Protein AF-A0A8B8FR92-F1 (afdb_monomer)

Mean predicted aligned error: 8.71 Å

Secondary structure (DSSP, 8-state):
---TTT-HHHHHHHHHHTSHHHHHHHHHHHHHHHHHHHHHHHHTSTT--HHHHHHHHHHHHHHHHH--SHHHHHHHHHHHHHHHH-HHHHHHHHHHHHHTTS----TTS-TT--HHHHGGGGG---STHHHHHHHHHTHHHHSSS-----HHHHHHHHHHHHHHTT--

InterPro domains:
  IPR012337 Ribonuclease H-like superfamily [SSF53098] (124-163)

Sequence (168 aa):
MLDSNDALSIKVTKKNLVKEHVQNNLVYITSNFKVLSESILKLQTKNMPLAESLSIVDNVQTQLKSVQGEPGKKVYEKMENVLSKNIGLKILKQISSILSRSISTMDGLPEDLSTNELIFYKYAPITSVDVERSFSVYKNLLSHNRRSFKLENIKMHLIIQCNSGLWE

Solvent-accessible surface area (backbone atoms only — not comparable to full-atom values): 10033 Å² total; per-residue (Å²): 131,88,57,54,85,80,34,72,69,48,39,53,48,57,64,49,59,71,36,65,72,51,43,54,49,50,50,53,47,54,75,68,48,46,64,55,60,56,46,52,58,57,64,62,52,79,92,51,39,29,58,59,54,50,50,52,53,53,49,50,55,55,53,36,68,67,40,75,59,71,70,31,46,55,53,34,55,51,50,52,56,53,56,74,68,36,60,68,60,53,44,51,53,50,51,42,29,43,78,69,67,76,43,92,73,69,80,87,54,66,91,85,65,51,79,79,56,56,65,68,44,51,56,43,77,9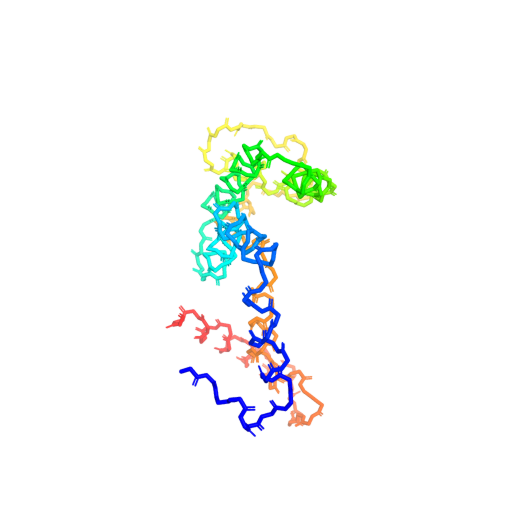2,54,67,57,65,55,54,52,49,52,59,72,43,37,77,79,68,46,91,87,53,78,92,67,56,72,69,55,49,54,53,51,49,53,52,53,60,59,57,66,73,81,115

Radius of gyration: 22.55 Å; Cα contacts (8 Å, |Δi|>4): 91; chains: 1; bounding box: 44×50×49 Å

pLDDT: mean 87.04, std 10.61, range [40.78, 97.81]

Foldseek 3Di:
DDDCVVDVVSVVVVVVCPDPVNVVVVVLCCVQPVLVVVLVVVLLDAQDFLLRNVVSLVVNLVSLVPRDDDVSVVVNVVSCVVCVPPLVVVLSVVLVCVVVVVDVDPPSHDPPDDPVNSVVNRRPRPDCSVVVVLCVLCVQVPPPPHDDDDPVRSVVSSVVSVVVVVVD

Nearest PDB structures (foldseek):
  7tbj-assembly1_S1  TM=3.147E-01  e=4.720E+00  Homo sapiens
  5a9q-assembly1_3  TM=3.066E-01  e=9.859E+00  Homo sapiens

Organism: NCBI:txid143950

Structure (mmCIF, N/CA/C/O backbone):
data_AF-A0A8B8FR92-F1
#
_entry.id   AF-A0A8B8FR92-F1
#
loop_
_atom_site.group_PDB
_atom_site.id
_atom_site.type_symbol
_atom_site.label_atom_id
_atom_site.label_alt_id
_atom_site.label_comp_id
_atom_site.label_asym_id
_atom_site.label_entity_id
_atom_site.label_seq_id
_atom_site.pdbx_PDB_ins_code
_atom_site.Cartn_x
_atom_site.Cartn_y
_atom_site.Cartn_z
_atom_site.occupancy
_atom_site.B_iso_or_equiv
_atom_site.auth_seq_id
_atom_site.auth_comp_id
_atom_site.auth_asym_id
_atom_site.auth_atom_id
_atom_site.pdbx_PDB_model_num
ATOM 1 N N . MET A 1 1 ? -22.550 -18.303 12.347 1.00 68.38 1 MET A N 1
ATOM 2 C CA . MET A 1 1 ? -21.921 -17.697 13.547 1.00 68.38 1 MET A CA 1
ATOM 3 C C . MET A 1 1 ? -21.047 -18.752 14.201 1.00 68.38 1 MET A C 1
ATOM 5 O O . MET A 1 1 ? -21.506 -19.879 14.283 1.00 68.38 1 MET A O 1
ATOM 9 N N . LEU A 1 2 ? -19.832 -18.408 14.639 1.00 84.00 2 LEU A N 1
ATOM 10 C CA . LEU A 1 2 ? -18.933 -19.337 15.352 1.00 84.00 2 LEU A CA 1
ATOM 11 C C . LEU A 1 2 ? -19.584 -19.818 16.662 1.00 84.00 2 LEU A C 1
ATOM 13 O O . LEU A 1 2 ? -20.194 -18.985 17.339 1.00 84.00 2 LEU A O 1
ATOM 17 N N . ASP A 1 3 ? -19.478 -21.095 17.042 1.00 88.44 3 ASP A N 1
ATOM 18 C CA . ASP A 1 3 ? -20.054 -21.612 18.295 1.00 88.44 3 ASP A CA 1
ATOM 19 C C . ASP A 1 3 ? -19.184 -21.199 19.500 1.00 88.44 3 ASP A C 1
ATOM 21 O O . ASP A 1 3 ? -17.958 -21.201 19.462 1.00 88.44 3 ASP A O 1
ATOM 25 N N . SER A 1 4 ? -19.828 -20.786 20.591 1.00 86.31 4 SER A N 1
ATOM 26 C CA . SER A 1 4 ? -19.145 -20.436 21.841 1.00 86.31 4 SER A CA 1
ATOM 27 C C . SER A 1 4 ? -18.558 -21.637 22.577 1.00 86.31 4 SER A C 1
ATOM 29 O O . SER A 1 4 ? -17.720 -21.437 23.457 1.00 86.31 4 SER A O 1
ATOM 31 N N . ASN A 1 5 ? -19.015 -22.844 22.257 1.00 90.44 5 ASN A N 1
ATOM 32 C CA . ASN A 1 5 ? -18.536 -24.081 22.856 1.00 90.44 5 ASN A CA 1
ATOM 33 C C . ASN A 1 5 ? -17.294 -24.634 22.138 1.00 90.44 5 ASN A C 1
ATOM 35 O O . ASN A 1 5 ? -16.543 -25.380 22.758 1.00 90.44 5 ASN A O 1
ATOM 39 N N . ASP A 1 6 ? -17.029 -24.207 20.896 1.00 92.31 6 ASP A N 1
ATOM 40 C CA . ASP A 1 6 ? -15.887 -24.677 20.095 1.00 92.31 6 ASP A CA 1
ATOM 41 C C . ASP A 1 6 ? -14.535 -24.247 20.682 1.00 92.31 6 ASP A C 1
ATOM 43 O O . ASP A 1 6 ? -13.548 -24.975 20.595 1.00 92.31 6 ASP A O 1
ATOM 47 N N . ALA A 1 7 ? -14.463 -23.051 21.280 1.00 93.31 7 ALA A N 1
ATOM 48 C CA . ALA A 1 7 ? -13.243 -22.555 21.909 1.00 93.31 7 ALA A CA 1
ATOM 49 C C . ALA A 1 7 ? -13.507 -21.465 22.956 1.00 93.31 7 ALA A C 1
ATOM 51 O O . ALA A 1 7 ? -14.340 -20.569 22.779 1.00 93.31 7 ALA A O 1
ATOM 52 N N . LEU A 1 8 ? -12.682 -21.455 24.011 1.00 92.00 8 LEU A N 1
ATOM 53 C CA . LEU A 1 8 ? -12.673 -20.393 25.026 1.00 92.00 8 LEU A CA 1
ATOM 54 C C . LEU A 1 8 ? -12.459 -19.001 24.407 1.00 92.00 8 LEU A C 1
ATOM 56 O O . LEU A 1 8 ? -13.091 -18.033 24.832 1.00 92.00 8 LEU A O 1
ATOM 60 N N . SER A 1 9 ? -11.624 -18.898 23.371 1.00 92.19 9 SER A N 1
ATOM 61 C CA . SER A 1 9 ? -11.368 -17.648 22.644 1.00 92.19 9 SER A CA 1
ATOM 62 C C . SER A 1 9 ? -12.623 -17.094 21.961 1.00 92.19 9 SER A C 1
ATOM 64 O O . SER A 1 9 ? -12.856 -15.883 22.010 1.00 92.19 9 SER A O 1
ATOM 66 N N . ILE A 1 10 ? -13.481 -17.955 21.398 1.00 91.69 10 ILE A N 1
ATOM 67 C CA . ILE A 1 10 ? -14.748 -17.549 20.772 1.00 91.69 10 ILE A CA 1
ATOM 68 C C . ILE A 1 10 ? -15.710 -17.035 21.845 1.00 91.69 10 ILE A C 1
ATOM 70 O O . ILE A 1 10 ? -16.296 -15.959 21.691 1.00 91.69 10 ILE A O 1
ATOM 74 N N . LYS A 1 11 ? -15.825 -17.748 22.974 1.00 92.56 11 LYS A N 1
ATOM 75 C CA . LYS A 1 11 ? -16.659 -17.331 24.113 1.00 92.56 11 LYS A CA 1
ATOM 76 C C . LYS A 1 11 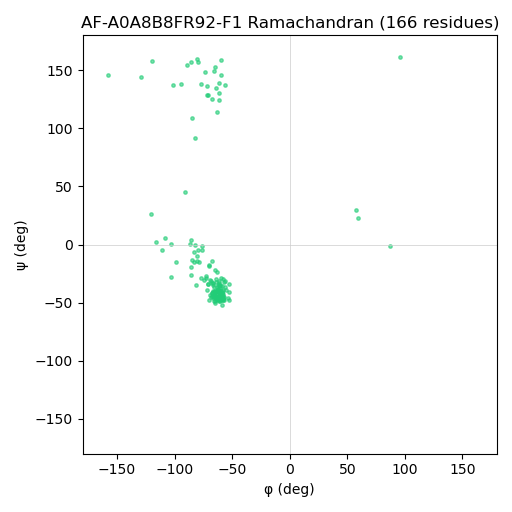? -16.245 -15.961 24.660 1.00 92.56 11 LYS A C 1
ATOM 78 O O . LYS A 1 11 ? -17.096 -15.091 24.851 1.00 92.56 11 LYS A O 1
ATOM 83 N N . VAL A 1 12 ? -14.945 -15.748 24.870 1.00 91.62 12 VAL A N 1
ATOM 84 C CA . VAL A 1 12 ? -14.393 -14.474 25.361 1.00 91.62 12 VAL A CA 1
ATOM 85 C C . VAL A 1 12 ? -14.597 -13.350 24.344 1.00 91.62 12 VAL A C 1
ATOM 87 O O . VAL A 1 12 ? -15.013 -12.253 24.719 1.00 91.62 12 VAL A O 1
ATOM 90 N N . THR A 1 13 ? -14.364 -13.612 23.057 1.00 90.31 13 THR A N 1
ATOM 91 C CA . THR A 1 13 ? -14.555 -12.622 21.987 1.00 90.31 13 THR A CA 1
ATOM 92 C C . THR A 1 13 ? -16.005 -12.154 21.916 1.00 90.31 13 THR A C 1
ATOM 94 O O . THR A 1 13 ? -16.255 -10.951 21.968 1.00 90.31 13 THR A O 1
ATOM 97 N N . LYS A 1 14 ? -16.979 -13.076 21.910 1.00 90.00 14 LYS A N 1
ATOM 98 C CA . LYS A 1 14 ? -18.405 -12.709 21.901 1.00 90.00 14 LYS A CA 1
ATOM 99 C C . LYS A 1 14 ? -18.800 -11.852 23.106 1.00 90.00 14 LYS A C 1
ATOM 101 O O . LYS A 1 14 ? -19.530 -10.881 22.940 1.00 90.00 14 LYS A O 1
ATOM 106 N N . LYS A 1 15 ? -18.278 -12.158 24.302 1.00 91.50 15 LYS A N 1
ATOM 107 C CA . LYS A 1 15 ? -18.524 -11.354 25.513 1.00 91.50 15 LYS A CA 1
ATOM 108 C C . LYS A 1 15 ? -17.948 -9.935 25.410 1.00 91.50 15 LYS A C 1
ATOM 110 O O . LYS A 1 15 ? -18.503 -9.010 25.992 1.00 91.50 15 LYS A O 1
ATOM 115 N N . ASN A 1 16 ? -16.832 -9.748 24.709 1.00 90.69 16 ASN A N 1
ATOM 116 C CA . ASN A 1 16 ? -16.237 -8.423 24.525 1.00 90.69 16 ASN A CA 1
ATOM 117 C C . ASN A 1 16 ? -16.912 -7.618 23.405 1.00 90.69 16 ASN A C 1
ATOM 119 O O . ASN A 1 16 ? -17.056 -6.410 23.555 1.00 90.69 16 ASN A O 1
ATOM 123 N N . LEU A 1 17 ? -17.367 -8.267 22.329 1.00 89.44 17 LEU A N 1
ATOM 124 C CA . LEU A 1 17 ? -18.021 -7.608 21.189 1.00 89.44 17 LEU A CA 1
ATOM 125 C C . LEU A 1 17 ? -19.365 -6.950 21.532 1.00 89.44 17 LEU A C 1
ATOM 127 O O . LEU A 1 17 ? -19.801 -6.054 20.817 1.00 89.44 17 LEU A O 1
ATOM 131 N N . VAL A 1 18 ? -20.020 -7.378 22.614 1.00 91.56 18 VAL A N 1
ATOM 132 C CA . VAL A 1 18 ? -21.266 -6.759 23.101 1.00 91.56 18 VAL A CA 1
ATOM 133 C C . VAL A 1 18 ? -21.032 -5.523 23.976 1.00 91.56 18 VAL A C 1
ATOM 135 O O . VAL A 1 18 ? -21.991 -4.866 24.363 1.00 91.56 18 VAL A O 1
ATOM 138 N N . LYS A 1 19 ? -19.779 -5.196 24.322 1.00 95.19 19 LYS A N 1
ATOM 139 C CA . LYS A 1 19 ? -19.472 -3.995 25.109 1.00 95.19 19 LYS A CA 1
ATOM 140 C C . LYS A 1 19 ? -19.660 -2.751 24.241 1.00 95.19 19 LYS A C 1
ATOM 142 O O . LYS A 1 19 ? -19.046 -2.646 23.184 1.00 95.19 19 LYS A O 1
ATOM 147 N N . GLU A 1 20 ? -20.424 -1.783 24.736 1.00 94.62 20 GLU A N 1
ATOM 148 C CA . GLU A 1 20 ? -20.797 -0.566 24.000 1.00 94.62 20 GLU A CA 1
ATOM 149 C C . GLU A 1 20 ? -19.589 0.187 23.417 1.00 94.62 20 GLU A C 1
ATOM 151 O O . GLU A 1 20 ? -19.550 0.483 22.227 1.00 94.62 20 GLU A O 1
ATOM 156 N N . HIS A 1 21 ? -18.537 0.416 24.211 1.00 93.88 21 HIS A N 1
ATOM 157 C CA . HIS A 1 21 ? -17.336 1.099 23.715 1.00 93.88 21 HIS A CA 1
ATOM 158 C C . HIS A 1 21 ? -16.636 0.337 22.574 1.00 93.88 21 HIS A C 1
ATOM 160 O O . HIS A 1 21 ? -16.070 0.959 21.679 1.00 93.88 21 HIS A O 1
ATOM 166 N N . VAL A 1 22 ? -16.671 -1.004 22.582 1.00 94.50 22 VAL A N 1
ATOM 167 C CA . VAL A 1 22 ? -16.101 -1.826 21.502 1.00 94.50 22 VAL A CA 1
ATOM 168 C C . VAL A 1 22 ? -16.943 -1.663 20.245 1.00 94.50 22 VAL A C 1
ATOM 170 O O . VAL A 1 22 ? -16.386 -1.471 19.168 1.00 94.50 22 VAL A O 1
ATOM 173 N N . GLN A 1 23 ? -18.269 -1.683 20.376 1.00 94.25 23 GLN A N 1
ATOM 174 C CA . GLN A 1 23 ? -19.183 -1.470 19.255 1.00 94.25 23 GLN A CA 1
ATOM 175 C C . GLN A 1 23 ? -18.992 -0.083 18.636 1.00 94.25 23 GLN A C 1
ATOM 177 O O . GLN A 1 23 ? -18.805 0.017 17.425 1.00 94.25 23 GLN A O 1
ATOM 182 N N . ASN A 1 24 ? -18.921 0.966 19.457 1.00 94.38 24 ASN A N 1
ATOM 183 C CA . ASN A 1 24 ? -18.685 2.335 18.996 1.00 94.38 24 ASN A CA 1
ATOM 184 C C . ASN A 1 24 ? -17.338 2.463 18.264 1.00 94.38 24 ASN A C 1
ATOM 186 O O . ASN A 1 24 ? -17.269 3.059 17.188 1.00 94.38 24 ASN A O 1
ATOM 190 N N . ASN A 1 25 ? -16.280 1.834 18.786 1.00 94.81 25 ASN A N 1
ATOM 191 C CA . ASN A 1 25 ? -14.975 1.804 18.125 1.00 94.81 25 ASN A CA 1
ATOM 192 C C . ASN A 1 25 ? -15.015 1.050 16.787 1.00 94.81 25 ASN A C 1
ATOM 194 O O . ASN A 1 25 ? -14.421 1.506 15.814 1.00 94.81 25 ASN A O 1
ATOM 198 N N . LEU A 1 26 ? -15.720 -0.083 16.707 1.00 93.75 26 LEU A N 1
ATOM 199 C CA . LEU A 1 26 ? -15.868 -0.844 15.462 1.00 93.75 26 LEU A CA 1
ATOM 200 C C . LEU A 1 26 ? -16.645 -0.062 14.403 1.00 93.75 26 LEU A C 1
ATOM 202 O O . LEU A 1 26 ? -16.256 -0.082 13.234 1.00 93.75 26 LEU A O 1
ATOM 206 N N . VAL A 1 27 ? -17.700 0.653 14.803 1.00 94.88 27 VAL A N 1
ATOM 207 C CA . VAL A 1 27 ? -18.442 1.556 13.913 1.00 94.88 27 VAL A CA 1
ATOM 208 C C . VAL A 1 27 ? -17.513 2.653 13.402 1.00 94.88 27 VAL A C 1
ATOM 210 O O . VAL A 1 27 ? -17.427 2.855 12.194 1.00 94.88 27 VAL A O 1
ATOM 213 N N . TYR A 1 28 ? -16.748 3.302 14.284 1.00 95.94 28 TYR A N 1
ATOM 214 C CA . TYR A 1 28 ? -15.784 4.324 13.874 1.00 95.94 28 T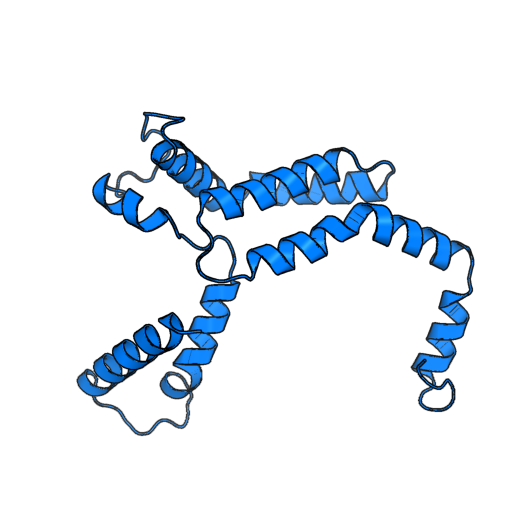YR A CA 1
ATOM 215 C C . TYR A 1 28 ? -14.738 3.771 12.894 1.00 95.94 28 TYR A C 1
ATOM 217 O O . TYR A 1 28 ? -14.486 4.386 11.858 1.00 95.94 28 TYR A O 1
ATOM 225 N N . ILE A 1 29 ? -14.158 2.600 13.179 1.00 95.06 29 ILE A N 1
ATOM 226 C CA . ILE A 1 29 ? -13.150 1.978 12.311 1.00 95.06 29 ILE A CA 1
ATOM 227 C C . ILE A 1 29 ? -13.742 1.646 10.941 1.00 95.06 29 ILE A C 1
ATOM 229 O O . ILE A 1 29 ? -13.151 1.972 9.913 1.00 95.06 29 ILE A O 1
ATOM 233 N N . THR A 1 30 ? -14.916 1.019 10.922 1.00 94.25 30 THR A N 1
ATOM 234 C CA . THR A 1 30 ? -15.557 0.569 9.682 1.00 94.25 30 THR A CA 1
ATOM 235 C C . THR A 1 30 ? -15.983 1.751 8.818 1.00 94.25 30 THR A C 1
ATOM 237 O O . THR A 1 30 ? -15.776 1.726 7.610 1.00 94.25 30 THR A O 1
ATOM 240 N N . SER A 1 31 ? -16.520 2.813 9.417 1.00 95.12 31 SER A N 1
ATOM 241 C CA . SER A 1 31 ? -16.972 3.990 8.672 1.00 95.12 31 SER A CA 1
ATOM 242 C C . SER A 1 31 ? -15.821 4.822 8.106 1.00 95.12 31 SER A C 1
ATOM 244 O O . SER A 1 31 ? -15.964 5.382 7.025 1.00 95.12 31 SER A O 1
ATOM 246 N N . ASN A 1 32 ? -14.681 4.902 8.805 1.00 96.06 32 ASN A N 1
ATOM 247 C CA . ASN A 1 32 ? -13.595 5.818 8.433 1.00 96.06 32 ASN A CA 1
ATOM 248 C C . ASN A 1 32 ? -12.404 5.144 7.735 1.00 96.06 32 ASN A C 1
ATOM 250 O O . ASN A 1 32 ? -11.710 5.792 6.957 1.00 96.06 32 ASN A O 1
ATOM 254 N N . PHE A 1 33 ? -12.140 3.859 7.995 1.00 96.44 33 PHE A N 1
ATOM 255 C CA . PHE A 1 33 ? -10.922 3.185 7.520 1.00 96.44 33 PHE A CA 1
ATOM 256 C C . PHE A 1 33 ? -11.177 2.040 6.535 1.00 96.44 33 PHE A C 1
ATOM 258 O O . PHE A 1 33 ? -10.221 1.436 6.052 1.00 96.44 33 PHE A O 1
ATOM 265 N N . LYS A 1 34 ? -12.435 1.767 6.160 1.00 95.88 34 LYS A N 1
ATOM 266 C CA . LYS A 1 34 ? -12.774 0.775 5.119 1.00 95.88 34 LYS A CA 1
ATOM 267 C C . LYS A 1 34 ? -12.120 1.074 3.767 1.00 95.88 34 LYS A C 1
ATOM 269 O O . LYS A 1 34 ? -11.764 0.148 3.047 1.00 95.88 34 LYS A O 1
ATOM 274 N N . VAL A 1 35 ? -11.867 2.348 3.460 1.00 95.25 35 VAL A N 1
ATOM 275 C CA . VAL A 1 35 ? -11.131 2.744 2.249 1.00 95.25 35 VAL A CA 1
ATOM 276 C C . VAL A 1 35 ? -9.743 2.101 2.170 1.00 95.25 35 VAL A C 1
ATOM 278 O O . VAL A 1 35 ? -9.286 1.784 1.074 1.00 95.25 35 VAL A O 1
ATOM 281 N N . LEU A 1 36 ? -9.075 1.862 3.307 1.00 95.69 36 LEU A N 1
ATOM 282 C CA . LEU A 1 36 ? -7.745 1.254 3.327 1.00 95.69 36 LEU A CA 1
ATOM 283 C C . LEU A 1 36 ? -7.788 -0.178 2.803 1.00 95.69 36 LEU A C 1
ATOM 285 O O . LEU A 1 36 ? -7.016 -0.521 1.912 1.00 95.69 36 LEU A O 1
ATOM 289 N N . SER A 1 37 ? -8.702 -1.002 3.321 1.00 95.00 37 SER A N 1
ATOM 290 C CA . SER A 1 37 ? -8.814 -2.396 2.890 1.00 95.00 37 SER A CA 1
ATOM 291 C C . SER A 1 37 ? -9.252 -2.494 1.430 1.00 95.00 37 SER A C 1
ATOM 293 O O . SER A 1 37 ? -8.654 -3.248 0.668 1.00 95.00 37 SER A O 1
ATOM 295 N N . GLU A 1 38 ? -10.227 -1.688 1.008 1.00 95.62 38 GLU A N 1
ATOM 296 C CA . GLU A 1 38 ? -10.676 -1.651 -0.389 1.00 95.62 38 GLU A CA 1
ATOM 297 C C . GLU A 1 38 ? -9.561 -1.215 -1.347 1.00 95.62 38 GLU A C 1
ATOM 299 O O . GLU A 1 38 ? -9.400 -1.796 -2.420 1.00 95.62 38 GLU A O 1
ATOM 304 N N . SER A 1 39 ? -8.762 -0.221 -0.961 1.00 96.12 39 SER A N 1
ATOM 305 C CA . SER A 1 39 ? -7.666 0.286 -1.792 1.00 96.12 39 SER A CA 1
ATOM 306 C C . SER A 1 39 ? -6.503 -0.696 -1.870 1.00 96.12 39 SER A C 1
ATOM 308 O O . SER A 1 39 ? -5.952 -0.886 -2.949 1.00 96.12 39 SER A O 1
ATOM 310 N N . ILE A 1 40 ? -6.165 -1.376 -0.768 1.00 94.31 40 ILE A N 1
ATOM 311 C CA . ILE A 1 40 ? -5.150 -2.442 -0.764 1.00 94.31 40 ILE A CA 1
ATOM 312 C C . ILE A 1 40 ? -5.569 -3.579 -1.701 1.00 94.31 40 ILE A C 1
ATOM 314 O O . ILE A 1 40 ? -4.758 -4.022 -2.509 1.00 94.31 40 ILE A O 1
ATOM 318 N N . LEU A 1 41 ? -6.833 -4.013 -1.645 1.00 94.12 41 LEU A N 1
ATOM 319 C CA . LEU A 1 41 ? -7.350 -5.056 -2.537 1.00 94.12 41 LEU A CA 1
ATOM 320 C C . LEU A 1 41 ? -7.273 -4.638 -4.012 1.00 94.12 41 LEU A C 1
ATOM 322 O O . LEU A 1 41 ? -6.882 -5.438 -4.858 1.00 94.12 41 LEU A O 1
ATOM 326 N N . LYS A 1 42 ? -7.592 -3.378 -4.331 1.00 94.69 42 LYS A N 1
ATOM 327 C CA . LYS A 1 42 ? -7.448 -2.853 -5.698 1.00 94.69 42 LYS A CA 1
ATOM 328 C C . LYS A 1 42 ? -5.988 -2.825 -6.146 1.00 94.69 42 LYS A C 1
ATOM 330 O O . LYS A 1 42 ? -5.682 -3.298 -7.235 1.00 94.69 42 LYS A O 1
ATOM 335 N N . LEU A 1 43 ? -5.082 -2.342 -5.298 1.00 93.94 43 LEU A N 1
ATOM 336 C CA . LEU A 1 43 ? -3.644 -2.277 -5.585 1.00 93.94 43 LEU A CA 1
ATOM 337 C C . LEU A 1 43 ? -2.969 -3.655 -5.674 1.00 93.94 43 LEU A C 1
ATOM 339 O O . LEU A 1 43 ? -1.842 -3.756 -6.151 1.00 93.94 43 LEU A O 1
ATOM 343 N N . GLN A 1 44 ? -3.640 -4.713 -5.215 1.00 90.56 44 GLN A N 1
ATOM 344 C CA . GLN A 1 44 ? -3.204 -6.090 -5.418 1.00 90.56 44 GLN A CA 1
ATOM 345 C C . GLN A 1 44 ? -3.542 -6.614 -6.818 1.00 90.56 44 GLN A C 1
ATOM 347 O O . GLN A 1 44 ? -3.004 -7.649 -7.197 1.00 90.56 44 GLN A O 1
ATOM 352 N N . THR A 1 45 ? -4.416 -5.974 -7.593 1.00 89.19 45 THR A N 1
ATOM 353 C CA . THR A 1 45 ? -4.742 -6.452 -8.948 1.00 89.19 45 THR A CA 1
ATOM 354 C C . THR A 1 45 ? -3.534 -6.351 -9.887 1.00 89.19 45 THR A C 1
ATOM 356 O O . THR A 1 45 ? -2.660 -5.505 -9.710 1.00 89.19 45 THR A O 1
ATOM 359 N N . LYS A 1 46 ? -3.446 -7.262 -10.862 1.00 84.88 46 LYS A N 1
ATOM 360 C CA . LYS A 1 46 ? -2.359 -7.271 -11.850 1.00 84.88 46 LYS A CA 1
ATOM 361 C C . LYS A 1 46 ? -2.620 -6.249 -12.959 1.00 84.88 46 LYS A C 1
ATOM 363 O O . LYS A 1 46 ? -3.766 -5.892 -13.220 1.00 84.88 46 LYS A O 1
ATOM 368 N N . ASN A 1 47 ? -1.557 -5.859 -13.665 1.00 85.94 47 ASN A N 1
ATOM 369 C CA . ASN A 1 47 ? -1.608 -5.043 -14.887 1.00 85.94 47 ASN A CA 1
ATOM 370 C C . ASN A 1 47 ? -2.261 -3.657 -14.722 1.00 85.94 47 ASN A C 1
ATOM 372 O O . ASN A 1 47 ? -2.700 -3.055 -15.703 1.00 85.94 47 ASN A O 1
ATOM 376 N N . MET A 1 48 ? -2.295 -3.127 -13.499 1.00 91.75 48 MET A N 1
ATOM 377 C CA . MET A 1 48 ? -2.772 -1.773 -13.235 1.00 91.75 48 MET A 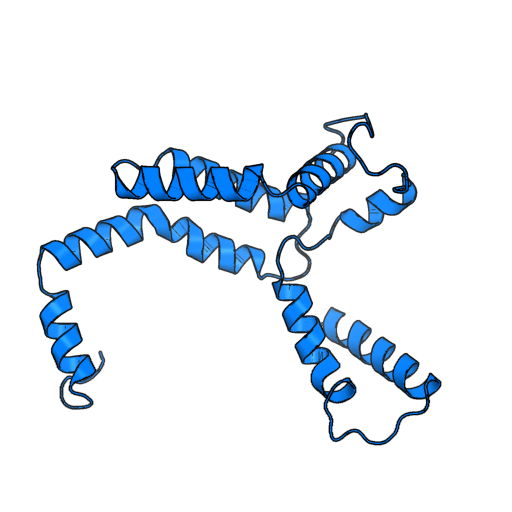CA 1
ATOM 378 C C . MET A 1 48 ? -1.759 -0.740 -13.761 1.00 91.75 48 MET A C 1
ATOM 380 O O . MET A 1 48 ? -0.573 -0.830 -13.430 1.00 91.75 48 MET A O 1
ATOM 384 N N . PRO A 1 49 ? -2.184 0.255 -14.561 1.00 93.69 49 PRO A N 1
ATOM 385 C CA . PRO A 1 49 ? -1.316 1.354 -14.960 1.00 93.69 49 PRO A CA 1
ATOM 386 C C . PRO A 1 49 ? -0.804 2.146 -13.753 1.00 93.69 49 PRO A C 1
ATOM 388 O O . PRO A 1 49 ? -1.539 2.381 -12.790 1.00 93.69 49 PRO A O 1
ATOM 391 N N . LEU A 1 50 ? 0.426 2.655 -13.845 1.00 94.75 50 LEU A N 1
ATOM 392 C CA . LEU A 1 50 ? 1.049 3.454 -12.787 1.00 94.75 50 LEU A CA 1
ATOM 393 C C . LEU A 1 50 ? 0.160 4.639 -12.376 1.00 94.75 50 LEU A C 1
ATOM 395 O O . LEU A 1 50 ? -0.085 4.840 -11.188 1.00 94.75 50 LEU A O 1
ATOM 399 N N . ALA A 1 51 ? -0.388 5.369 -13.349 1.00 94.19 51 ALA A N 1
ATOM 400 C CA . ALA A 1 51 ? -1.267 6.510 -13.095 1.00 94.19 51 ALA A CA 1
ATOM 401 C C . ALA A 1 51 ? -2.520 6.128 -12.286 1.00 94.19 51 ALA A C 1
ATOM 403 O O . ALA A 1 51 ? -2.900 6.840 -11.356 1.00 94.19 51 ALA A O 1
ATOM 404 N N . GLU A 1 52 ? -3.133 4.983 -12.596 1.00 94.88 52 GLU A N 1
ATOM 405 C CA . GLU A 1 52 ? -4.300 4.484 -11.867 1.00 94.88 52 GLU A CA 1
ATOM 406 C C . GLU A 1 52 ? -3.917 4.098 -10.434 1.00 94.88 52 GLU A C 1
ATOM 408 O O . GLU A 1 52 ? -4.560 4.540 -9.480 1.00 94.88 52 GLU A O 1
ATOM 413 N N . SER A 1 53 ? -2.812 3.369 -10.259 1.00 95.50 53 SER A N 1
ATOM 414 C CA . SER A 1 53 ? -2.331 2.965 -8.934 1.00 95.50 53 SER A CA 1
ATOM 415 C C . SER A 1 53 ? -2.004 4.165 -8.031 1.00 95.50 53 SER A C 1
ATOM 417 O O . SER A 1 53 ? -2.378 4.183 -6.856 1.00 95.50 53 SER A O 1
ATOM 419 N N . LEU A 1 54 ? -1.393 5.220 -8.583 1.00 96.50 54 LEU A N 1
ATOM 420 C CA . LEU A 1 54 ? -1.114 6.464 -7.865 1.00 96.50 54 LEU A CA 1
ATOM 421 C C . LEU A 1 54 ? -2.401 7.206 -7.491 1.00 96.50 54 LEU A C 1
ATOM 423 O O . LEU A 1 54 ? -2.516 7.688 -6.365 1.00 96.50 54 LEU A O 1
ATOM 427 N N . SER A 1 55 ? -3.395 7.228 -8.384 1.00 95.75 55 SER A N 1
ATOM 428 C CA . SER A 1 55 ? -4.692 7.856 -8.105 1.00 95.75 55 SER A CA 1
ATOM 429 C C . SER A 1 55 ? -5.420 7.204 -6.922 1.00 95.75 55 SER A C 1
ATOM 431 O O . SER A 1 55 ? -6.053 7.898 -6.126 1.00 95.75 55 SER A O 1
ATOM 433 N N . ILE A 1 56 ? -5.277 5.883 -6.743 1.00 97.12 56 ILE A N 1
ATOM 434 C CA . ILE A 1 56 ? -5.832 5.169 -5.586 1.00 97.12 56 ILE A CA 1
ATOM 435 C C . ILE A 1 56 ? -5.173 5.663 -4.294 1.00 97.12 56 ILE A C 1
ATOM 437 O O . ILE A 1 56 ? -5.874 5.950 -3.321 1.00 97.12 56 ILE A O 1
ATOM 441 N N . VAL A 1 57 ? -3.842 5.801 -4.285 1.00 96.25 57 VAL A N 1
ATOM 442 C CA . VAL A 1 57 ? -3.091 6.314 -3.127 1.00 96.25 57 VAL A CA 1
ATOM 443 C C . VAL A 1 57 ? -3.505 7.752 -2.797 1.00 96.25 57 VAL A C 1
ATOM 445 O O . VAL A 1 57 ? -3.771 8.057 -1.633 1.00 96.25 57 VAL A O 1
ATOM 448 N N . ASP A 1 58 ? -3.628 8.615 -3.806 1.00 95.62 58 ASP A N 1
ATOM 449 C CA . ASP A 1 58 ? -4.029 10.016 -3.629 1.00 95.62 58 ASP A CA 1
ATOM 450 C C . ASP A 1 58 ? -5.481 10.145 -3.122 1.00 95.62 58 ASP A C 1
ATOM 452 O O . ASP A 1 58 ? -5.784 10.986 -2.266 1.00 95.62 58 ASP A O 1
ATOM 456 N N . ASN A 1 59 ? -6.383 9.267 -3.575 1.00 96.62 59 ASN A N 1
ATOM 457 C CA . ASN A 1 59 ? -7.746 9.191 -3.051 1.00 96.62 59 ASN A CA 1
ATOM 458 C C . ASN A 1 59 ? -7.762 8.761 -1.574 1.00 96.62 59 ASN A C 1
ATOM 460 O O . ASN A 1 59 ? -8.445 9.390 -0.766 1.00 96.62 59 ASN A O 1
ATOM 464 N N . VAL A 1 60 ? -6.981 7.743 -1.189 1.00 97.12 60 VAL A N 1
ATOM 465 C CA . VAL A 1 60 ? -6.845 7.332 0.223 1.00 97.12 60 VAL A CA 1
ATOM 466 C C . VAL A 1 60 ? -6.343 8.491 1.079 1.00 97.12 60 VAL A C 1
ATOM 468 O O . VAL A 1 60 ? -6.913 8.764 2.134 1.00 97.12 60 VAL A O 1
ATOM 471 N N . GLN A 1 61 ? -5.303 9.194 0.627 1.00 96.62 61 GLN A N 1
ATOM 472 C CA . GLN A 1 61 ? -4.728 10.332 1.344 1.00 96.62 61 GLN A CA 1
ATOM 473 C C . GLN A 1 61 ? -5.775 11.434 1.567 1.00 96.62 61 GLN A C 1
ATOM 475 O O . GLN A 1 61 ? -5.915 11.946 2.680 1.00 96.62 61 GLN A O 1
ATOM 480 N N . THR A 1 62 ? -6.564 11.745 0.535 1.00 96.06 62 THR A N 1
ATOM 481 C CA . THR A 1 62 ? -7.642 12.743 0.599 1.00 96.06 62 THR A CA 1
ATOM 482 C C . THR A 1 62 ? -8.752 12.330 1.566 1.00 96.06 62 THR A C 1
ATOM 484 O O . THR A 1 62 ? -9.187 13.138 2.387 1.00 96.06 62 THR A O 1
ATOM 487 N N . GLN A 1 63 ? -9.184 11.067 1.524 1.00 95.88 63 GLN A N 1
ATOM 488 C CA . GLN A 1 63 ? -10.213 10.560 2.432 1.00 95.88 63 GLN A CA 1
ATOM 489 C C . GLN A 1 63 ? -9.729 10.557 3.885 1.00 95.88 63 GLN A C 1
ATOM 491 O O . GLN A 1 63 ? -10.430 11.069 4.756 1.00 95.88 63 GLN A O 1
ATOM 496 N N . LEU A 1 64 ? -8.506 10.086 4.151 1.00 96.31 64 LEU A N 1
ATOM 497 C CA . LEU A 1 64 ? -7.928 10.092 5.499 1.00 96.31 64 LEU A CA 1
ATOM 498 C C . LEU A 1 64 ? -7.763 11.502 6.067 1.00 96.31 64 LEU A C 1
ATOM 500 O O . LEU A 1 64 ? -7.982 11.702 7.259 1.00 96.31 64 LEU A O 1
ATOM 504 N N . LYS A 1 65 ? -7.440 12.489 5.224 1.00 96.12 65 LYS A N 1
ATOM 505 C CA . LYS A 1 65 ? -7.362 13.897 5.633 1.00 96.12 65 LYS A CA 1
ATOM 506 C C . LYS A 1 65 ? -8.693 14.429 6.180 1.00 96.12 65 LYS A C 1
ATOM 508 O O . LYS A 1 65 ? -8.693 15.335 7.008 1.00 96.12 65 LYS A O 1
ATOM 513 N N . SER A 1 66 ? -9.818 13.885 5.713 1.00 94.94 66 SER A N 1
ATOM 514 C CA . SER A 1 66 ? -11.162 14.298 6.135 1.00 94.94 66 SER A CA 1
ATOM 515 C C . SER A 1 66 ? -11.660 13.612 7.415 1.00 94.94 66 SER A C 1
ATOM 517 O O . SER A 1 66 ? -12.641 14.072 8.008 1.00 94.94 66 SER A O 1
ATOM 519 N N . VAL A 1 67 ? 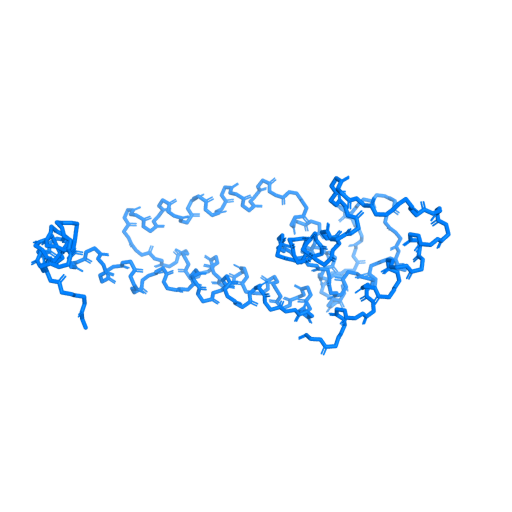-10.989 12.543 7.866 1.00 96.38 67 VAL A N 1
ATOM 520 C CA . VAL A 1 67 ? -11.400 11.767 9.043 1.00 96.38 67 VAL A CA 1
ATOM 521 C C . VAL A 1 67 ? -11.243 12.604 10.310 1.00 96.38 67 VAL A C 1
ATOM 523 O O . VAL A 1 67 ? -10.168 13.111 10.624 1.00 96.38 67 VAL A O 1
ATOM 526 N N . GLN A 1 68 ? -12.330 12.713 11.068 1.00 93.75 68 GLN A N 1
ATOM 527 C CA . GLN A 1 68 ? -12.379 13.496 12.298 1.00 93.75 68 GLN A CA 1
ATOM 528 C C . GLN A 1 68 ? -11.970 12.676 13.520 1.00 93.75 68 GLN A C 1
ATOM 530 O O . GLN A 1 68 ? -12.166 11.461 13.572 1.00 93.75 68 GLN A O 1
ATOM 535 N N . GLY A 1 69 ? -11.474 13.363 14.548 1.00 94.56 69 GLY A N 1
ATOM 536 C CA . GLY A 1 69 ? -11.095 12.764 15.826 1.00 94.56 69 GLY A CA 1
ATOM 537 C C . GLY A 1 69 ? -9.609 12.427 15.935 1.00 94.56 69 GLY A C 1
ATOM 538 O O . GLY A 1 69 ? -8.876 12.331 14.951 1.00 94.56 69 GLY A O 1
ATOM 539 N N . GLU A 1 70 ? -9.167 12.253 17.178 1.00 95.56 70 GLU A N 1
ATOM 540 C CA . GLU A 1 70 ? -7.760 12.029 17.526 1.00 95.56 70 GLU A CA 1
ATOM 541 C C . GLU A 1 70 ? -7.148 10.792 16.834 1.00 95.56 70 GLU A C 1
ATOM 543 O O . GLU A 1 70 ? -6.073 10.931 16.240 1.00 95.56 70 GLU A O 1
ATOM 548 N N . PRO A 1 71 ? -7.834 9.627 16.772 1.00 94.56 71 PRO A N 1
ATOM 549 C CA . PRO A 1 71 ? -7.310 8.467 16.05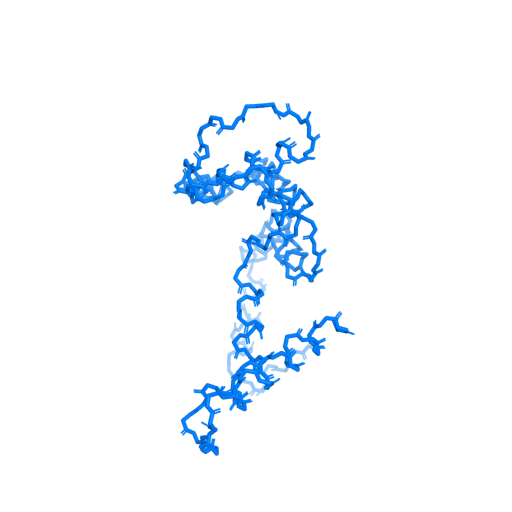4 1.00 94.56 71 PRO A CA 1
ATOM 550 C C . PRO A 1 71 ? -7.146 8.720 14.551 1.00 94.56 71 PRO A C 1
ATOM 552 O O . PRO A 1 71 ? -6.134 8.333 13.971 1.00 94.56 71 PRO A O 1
ATOM 555 N N . GLY A 1 72 ? -8.110 9.400 13.920 1.00 95.88 72 GLY A N 1
ATOM 556 C CA . GLY A 1 72 ? -8.049 9.772 12.505 1.00 95.88 72 GLY A CA 1
ATOM 557 C C . GLY A 1 72 ? -6.842 10.648 12.188 1.00 95.88 72 GLY A C 1
ATOM 558 O O . GLY A 1 72 ? -6.081 10.347 11.267 1.00 95.88 72 GLY A O 1
ATOM 559 N N . LYS A 1 73 ? -6.604 11.669 13.022 1.00 96.81 73 LYS A N 1
ATOM 560 C CA . LYS A 1 73 ? -5.448 12.562 12.891 1.00 96.81 73 LYS A CA 1
ATOM 561 C C . LYS A 1 73 ? -4.126 11.794 12.962 1.00 96.81 73 LYS A C 1
ATOM 563 O O . LYS A 1 73 ? -3.288 11.953 12.079 1.00 96.81 73 LYS A O 1
ATOM 568 N N . LYS A 1 74 ? -3.970 10.903 13.950 1.00 97.25 74 LYS A N 1
ATOM 569 C CA . LYS A 1 74 ? -2.778 10.045 14.086 1.00 97.25 74 LYS A CA 1
ATOM 570 C C . LYS A 1 74 ? -2.538 9.170 12.856 1.00 97.25 74 LYS A C 1
ATOM 572 O O . LYS A 1 74 ? -1.397 9.021 12.417 1.00 97.25 74 LYS A O 1
ATOM 577 N N . VAL A 1 75 ? -3.597 8.576 12.303 1.00 97.12 75 VAL A N 1
ATOM 578 C CA . VAL A 1 75 ? -3.499 7.730 11.103 1.00 97.12 75 VAL A CA 1
ATOM 579 C C . VAL A 1 75 ? -3.065 8.556 9.891 1.00 97.12 75 VAL A C 1
ATOM 581 O O . VAL A 1 75 ? -2.150 8.145 9.176 1.00 97.12 75 VAL A O 1
ATOM 584 N N . TYR A 1 76 ? -3.656 9.735 9.687 1.00 97.50 76 TYR A N 1
ATOM 585 C CA . TYR A 1 76 ? -3.273 10.636 8.599 1.00 97.50 76 TYR A CA 1
ATOM 586 C C . TYR A 1 76 ? -1.822 11.124 8.731 1.00 97.50 76 TYR A C 1
ATOM 588 O O . TYR A 1 76 ? -1.049 11.022 7.782 1.00 97.50 76 TYR A O 1
ATOM 596 N N . GLU A 1 77 ? -1.409 11.571 9.920 1.00 97.81 77 GLU A N 1
ATOM 597 C CA . GLU A 1 77 ? -0.027 11.990 10.187 1.00 97.81 77 GLU A CA 1
ATOM 598 C C . GLU A 1 77 ? 0.975 10.860 9.907 1.00 97.81 77 GLU A C 1
ATOM 600 O O . GLU A 1 77 ? 2.047 11.087 9.338 1.00 97.81 77 GLU A O 1
ATOM 605 N N . LYS A 1 78 ? 0.623 9.616 10.262 1.00 97.75 78 LYS A N 1
ATOM 606 C CA . LYS A 1 78 ? 1.448 8.447 9.946 1.00 97.75 78 LYS A CA 1
ATOM 607 C C . LYS A 1 78 ? 1.555 8.224 8.438 1.00 97.75 78 LYS A C 1
ATOM 609 O O . LYS A 1 78 ? 2.663 7.962 7.966 1.00 97.75 78 LYS A O 1
ATOM 614 N N . MET A 1 79 ? 0.445 8.325 7.708 1.00 96.06 79 MET A N 1
ATOM 615 C CA . MET A 1 79 ? 0.419 8.195 6.249 1.00 96.06 79 MET A CA 1
ATOM 616 C C . MET A 1 79 ? 1.323 9.247 5.594 1.00 96.06 79 MET A C 1
ATOM 618 O O . MET A 1 79 ? 2.246 8.888 4.867 1.00 96.06 79 MET A O 1
ATOM 622 N N . GLU A 1 80 ? 1.154 10.524 5.942 1.00 96.50 80 GLU A N 1
ATOM 623 C CA . GLU A 1 80 ? 1.979 11.627 5.428 1.00 96.50 80 GLU A CA 1
ATOM 624 C C . GLU A 1 80 ? 3.473 11.423 5.706 1.00 96.50 80 GLU A C 1
ATOM 626 O O . GLU A 1 80 ? 4.317 11.590 4.823 1.00 96.50 80 GLU A O 1
ATOM 631 N N . ASN A 1 81 ? 3.826 11.015 6.926 1.00 97.56 81 ASN A N 1
ATOM 632 C CA . ASN A 1 81 ? 5.213 10.759 7.316 1.00 97.56 81 ASN A CA 1
ATOM 633 C C . ASN A 1 81 ? 5.840 9.619 6.492 1.00 97.56 81 ASN A C 1
ATOM 635 O O . ASN A 1 81 ? 6.997 9.708 6.088 1.00 97.56 81 ASN A O 1
ATOM 639 N N . VAL A 1 82 ? 5.082 8.554 6.212 1.00 96.06 82 VAL A N 1
ATOM 640 C CA . VAL A 1 82 ? 5.561 7.433 5.389 1.00 96.06 82 VAL A CA 1
ATOM 641 C C . VAL A 1 82 ? 5.714 7.852 3.925 1.00 96.06 82 VAL A C 1
ATOM 643 O O . VAL A 1 82 ? 6.766 7.603 3.335 1.00 96.06 82 VAL A O 1
ATOM 646 N N . LEU A 1 83 ? 4.712 8.518 3.343 1.00 94.81 83 LEU A N 1
ATOM 647 C CA . LEU A 1 83 ? 4.746 8.918 1.933 1.00 94.81 83 LEU A CA 1
ATOM 648 C C . LEU A 1 83 ? 5.809 9.989 1.657 1.00 94.81 83 LEU A C 1
ATOM 650 O O . LEU A 1 83 ? 6.541 9.894 0.675 1.00 94.81 83 LEU A O 1
ATOM 654 N N . SER A 1 84 ? 5.949 10.983 2.537 1.00 94.69 84 SER A N 1
ATOM 655 C CA . SER A 1 84 ? 6.920 12.078 2.372 1.00 94.69 84 SER A CA 1
ATOM 656 C C . SER A 1 84 ? 8.378 11.610 2.403 1.00 94.69 84 SER A C 1
ATOM 658 O O . SER A 1 84 ? 9.226 12.217 1.739 1.00 94.69 84 SER A O 1
ATOM 660 N N . LYS A 1 85 ? 8.667 10.524 3.129 1.00 96.38 85 LYS A N 1
ATOM 661 C CA . LYS A 1 85 ? 9.994 9.891 3.202 1.00 96.38 85 LYS A CA 1
ATOM 662 C C . LYS A 1 85 ? 10.280 8.934 2.049 1.00 96.38 85 LYS A C 1
ATOM 664 O O . LYS A 1 85 ? 11.437 8.581 1.833 1.00 96.38 85 LYS A O 1
ATOM 669 N N . ASN A 1 86 ? 9.263 8.522 1.298 1.00 94.69 86 ASN A N 1
ATOM 670 C CA . ASN A 1 86 ? 9.436 7.607 0.181 1.00 94.69 86 ASN A CA 1
ATOM 671 C C . ASN A 1 86 ? 9.882 8.367 -1.080 1.00 94.69 86 ASN A C 1
ATOM 673 O O . ASN A 1 86 ? 9.065 8.861 -1.855 1.00 94.69 86 ASN A O 1
ATOM 677 N N . ILE A 1 87 ? 11.200 8.464 -1.280 1.00 92.56 87 ILE A N 1
ATOM 678 C CA . ILE A 1 87 ? 11.801 9.118 -2.454 1.00 92.56 87 ILE A CA 1
ATOM 679 C C . ILE A 1 87 ? 11.393 8.401 -3.750 1.00 92.56 87 ILE A C 1
ATOM 681 O O . ILE A 1 87 ? 11.041 9.061 -4.723 1.00 92.56 87 ILE A O 1
ATOM 685 N N . GLY A 1 88 ? 11.354 7.064 -3.747 1.00 92.19 88 GLY A N 1
ATOM 686 C CA . GLY A 1 88 ? 10.962 6.276 -4.919 1.00 92.19 88 GLY A CA 1
ATOM 687 C C . GLY A 1 88 ? 9.538 6.582 -5.387 1.00 92.19 88 GLY A C 1
ATOM 688 O O . GLY A 1 88 ? 9.299 6.749 -6.579 1.00 92.19 88 GLY A O 1
ATOM 689 N N . LEU A 1 89 ? 8.601 6.765 -4.452 1.00 93.06 89 LEU A N 1
ATOM 690 C CA . LEU A 1 89 ? 7.239 7.183 -4.788 1.00 93.06 89 LEU A CA 1
ATOM 691 C C . LEU A 1 89 ? 7.199 8.579 -5.431 1.00 93.06 89 LEU A C 1
ATOM 693 O O . LEU A 1 89 ? 6.406 8.798 -6.344 1.00 93.06 89 LEU A O 1
ATOM 697 N N . LYS A 1 90 ? 8.050 9.519 -4.991 1.00 92.38 90 LYS A N 1
ATOM 698 C CA . LYS A 1 90 ? 8.140 10.858 -5.605 1.00 92.38 90 LYS A CA 1
ATOM 699 C C . LYS A 1 90 ? 8.616 10.774 -7.055 1.00 92.38 90 LYS A C 1
ATOM 701 O O . LYS A 1 90 ? 7.982 11.368 -7.922 1.00 92.38 90 LYS A O 1
ATOM 706 N N . ILE A 1 91 ? 9.656 9.979 -7.307 1.00 92.19 91 ILE A N 1
ATOM 707 C CA . ILE A 1 91 ? 10.177 9.715 -8.656 1.00 92.19 91 ILE A CA 1
ATOM 708 C C . ILE A 1 91 ? 9.070 9.113 -9.534 1.00 92.19 91 ILE A C 1
ATOM 710 O O . ILE A 1 91 ? 8.797 9.608 -10.624 1.00 92.19 91 ILE A O 1
ATOM 714 N N . LEU A 1 92 ? 8.348 8.105 -9.036 1.00 93.44 92 LEU A N 1
ATOM 715 C CA . LEU A 1 92 ? 7.245 7.479 -9.776 1.00 93.4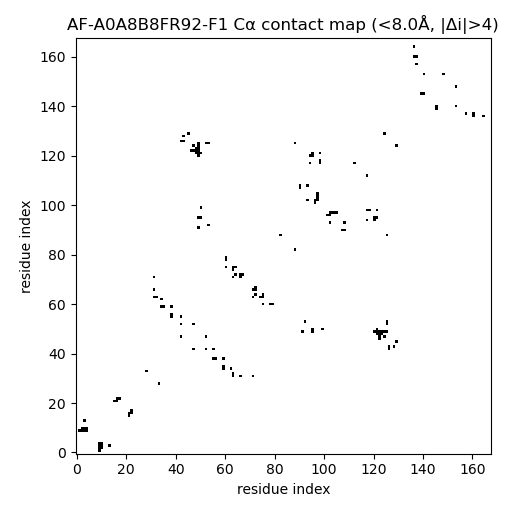4 92 LEU A CA 1
ATOM 716 C C . LEU A 1 92 ? 6.100 8.455 -10.087 1.00 93.44 92 LEU A C 1
ATOM 718 O O . LEU A 1 92 ? 5.550 8.419 -11.188 1.00 93.44 92 LEU A O 1
ATOM 722 N N . LYS A 1 93 ? 5.760 9.365 -9.164 1.00 92.75 93 LYS A N 1
ATOM 723 C CA . LYS A 1 93 ? 4.774 10.431 -9.416 1.00 92.75 93 LYS A CA 1
ATOM 724 C C . LYS A 1 93 ? 5.228 11.387 -10.524 1.00 92.75 93 LYS A C 1
ATOM 726 O O . LYS A 1 93 ? 4.409 11.769 -11.363 1.00 92.75 93 LYS A O 1
ATOM 731 N N . GLN A 1 94 ? 6.511 11.744 -10.566 1.00 91.25 94 GLN A N 1
ATOM 732 C CA . GLN A 1 94 ? 7.076 12.568 -11.641 1.00 91.25 94 GLN A CA 1
ATOM 733 C C . GLN A 1 94 ? 7.033 11.840 -12.989 1.00 91.25 94 GLN A C 1
ATOM 735 O O . GLN A 1 94 ? 6.506 12.391 -13.955 1.00 91.25 94 GLN A O 1
ATOM 740 N N . ILE A 1 95 ? 7.481 10.581 -13.040 1.00 92.44 95 ILE A N 1
ATOM 741 C CA . ILE A 1 95 ? 7.419 9.750 -14.252 1.00 92.44 95 ILE A CA 1
ATOM 742 C C . ILE A 1 95 ? 5.975 9.641 -14.759 1.00 92.44 95 ILE A C 1
ATOM 744 O O . ILE A 1 95 ? 5.707 9.892 -15.933 1.00 92.44 95 ILE A O 1
ATOM 748 N N . SER A 1 96 ? 5.019 9.342 -13.876 1.00 92.94 96 SER A N 1
ATOM 749 C CA . SER A 1 96 ? 3.599 9.265 -14.239 1.00 92.94 96 SER A CA 1
ATOM 750 C C . SER A 1 96 ? 3.059 10.591 -14.784 1.00 92.94 96 SER A C 1
ATOM 752 O O . SER A 1 96 ? 2.225 10.591 -15.691 1.00 92.94 96 SER A O 1
ATOM 754 N N . SER A 1 97 ? 3.530 11.721 -14.251 1.00 90.56 97 SER A N 1
ATOM 755 C CA . SER A 1 97 ? 3.148 13.061 -14.709 1.00 90.56 97 SER A CA 1
ATOM 756 C C . SER A 1 97 ? 3.678 13.352 -16.117 1.00 90.56 97 SER A C 1
ATOM 758 O O . SER A 1 97 ? 2.944 13.850 -16.970 1.00 90.56 97 SER A O 1
ATOM 760 N N . ILE A 1 98 ? 4.922 12.961 -16.402 1.00 90.06 98 ILE A N 1
ATOM 761 C CA . ILE A 1 98 ? 5.522 13.058 -17.741 1.00 90.06 98 ILE A CA 1
ATOM 762 C C . ILE A 1 98 ? 4.765 12.177 -18.742 1.00 90.06 98 ILE A C 1
ATOM 764 O O . ILE A 1 98 ? 4.372 12.649 -19.808 1.00 90.06 98 ILE A O 1
ATOM 768 N N . LEU A 1 99 ? 4.481 10.920 -18.379 1.00 89.88 99 LEU A N 1
ATOM 769 C CA . LEU A 1 99 ? 3.719 9.984 -19.218 1.00 89.88 99 LEU A CA 1
ATOM 770 C C . LEU A 1 99 ? 2.289 10.469 -19.504 1.00 89.88 99 LEU A C 1
ATOM 772 O O . LEU A 1 99 ? 1.751 10.203 -20.576 1.00 89.88 99 LEU A O 1
ATOM 776 N N . SER A 1 100 ? 1.687 11.207 -18.568 1.00 86.12 100 SER A N 1
ATOM 777 C CA . SER A 1 100 ? 0.353 11.809 -18.719 1.00 86.12 100 SER A CA 1
ATOM 778 C C . SER A 1 100 ? 0.385 13.185 -19.398 1.00 86.12 100 SER A C 1
ATOM 780 O O . SER A 1 100 ? -0.661 13.808 -19.574 1.00 86.12 100 SER A O 1
ATOM 782 N N . ARG A 1 101 ? 1.576 13.669 -19.780 1.00 81.19 101 ARG A N 1
ATOM 783 C CA . ARG A 1 101 ? 1.835 14.993 -20.367 1.00 81.19 101 ARG A CA 1
ATOM 784 C C . ARG A 1 101 ? 1.375 16.173 -19.495 1.00 81.19 101 ARG A C 1
ATOM 786 O O . ARG A 1 101 ? 1.052 17.236 -20.016 1.00 81.19 101 ARG A O 1
ATOM 793 N N . SER A 1 102 ? 1.372 16.006 -18.171 1.00 73.50 102 SER A N 1
ATOM 794 C CA . SER A 1 102 ? 1.102 17.096 -17.221 1.00 73.50 102 SER A CA 1
ATOM 795 C C . SER A 1 102 ? 2.355 17.910 -16.876 1.00 73.50 102 SER A C 1
ATOM 797 O O . SER A 1 102 ? 2.247 19.091 -16.561 1.00 73.50 102 SER A O 1
ATOM 799 N N . ILE A 1 103 ? 3.545 17.307 -16.975 1.00 71.81 103 ILE A N 1
ATOM 800 C CA . ILE A 1 103 ? 4.856 17.942 -16.758 1.00 71.81 103 ILE A CA 1
ATOM 801 C C . ILE A 1 103 ? 5.757 17.629 -17.961 1.00 71.81 103 ILE A C 1
ATOM 803 O O . ILE A 1 103 ? 5.663 16.546 -18.533 1.00 71.81 103 ILE A O 1
ATOM 807 N N . SER A 1 104 ? 6.614 18.575 -18.366 1.00 67.88 104 SER A N 1
ATOM 808 C CA . SER A 1 104 ? 7.534 18.419 -19.516 1.00 67.88 104 SER A CA 1
ATOM 809 C C . SER A 1 104 ? 9.018 18.324 -19.132 1.00 67.88 104 SER A C 1
ATOM 811 O O . SER A 1 104 ? 9.858 18.122 -20.004 1.00 67.88 104 SER A O 1
ATOM 813 N N . THR A 1 105 ? 9.360 18.484 -17.850 1.00 74.31 105 THR A N 1
ATOM 814 C CA . THR A 1 105 ? 10.747 18.504 -17.361 1.00 74.31 105 THR A CA 1
ATOM 815 C C . THR A 1 105 ? 11.138 17.175 -16.725 1.00 74.31 105 THR A C 1
ATOM 817 O O . THR A 1 105 ? 10.381 16.630 -15.926 1.00 74.31 105 THR A O 1
ATOM 820 N N . MET A 1 106 ? 12.352 16.708 -17.021 1.00 77.50 106 MET A N 1
ATOM 821 C CA . MET A 1 106 ? 12.972 15.537 -16.378 1.00 77.50 106 MET A CA 1
ATOM 822 C C . MET A 1 106 ? 13.710 15.887 -15.075 1.00 77.50 106 MET A C 1
ATOM 824 O O . MET A 1 106 ? 14.360 15.032 -14.485 1.00 77.50 106 MET A O 1
ATOM 828 N N . ASP A 1 107 ? 13.637 17.146 -14.635 1.00 78.25 107 ASP A N 1
ATOM 829 C CA . ASP A 1 107 ? 14.317 17.620 -13.430 1.00 78.25 107 ASP A CA 1
ATOM 830 C C . ASP A 1 107 ? 13.822 16.874 -12.173 1.00 78.25 107 ASP A C 1
ATOM 832 O O . ASP A 1 107 ? 12.616 16.723 -11.948 1.00 78.25 107 ASP A O 1
ATOM 836 N N . GLY A 1 108 ? 14.763 16.376 -11.370 1.00 76.94 108 GLY A N 1
ATOM 837 C CA . GLY A 1 108 ? 14.508 15.527 -10.202 1.00 76.94 108 GLY A CA 1
ATOM 838 C C . GLY A 1 108 ? 14.414 14.017 -10.470 1.00 76.94 108 GLY A C 1
ATOM 839 O O . GLY A 1 108 ? 14.261 13.259 -9.510 1.00 76.94 108 GLY A O 1
ATOM 840 N N . LEU A 1 109 ? 14.535 13.566 -11.725 1.00 84.94 109 LEU A N 1
ATOM 841 C CA . LEU A 1 109 ? 14.732 12.150 -12.050 1.00 84.94 109 LEU A CA 1
ATOM 842 C C . LEU A 1 109 ? 16.224 11.764 -11.992 1.00 84.94 109 LEU A C 1
ATOM 844 O O . LEU A 1 109 ? 17.085 12.635 -12.123 1.00 84.94 109 LEU A O 1
ATOM 848 N N . PRO A 1 110 ? 16.545 10.473 -11.798 1.00 84.25 110 PRO A N 1
ATOM 849 C CA . PRO A 1 110 ? 17.919 9.981 -11.888 1.00 84.25 110 PRO A CA 1
ATOM 850 C C . PRO A 1 110 ? 18.560 10.302 -13.249 1.00 84.25 110 PRO A C 1
ATOM 852 O O . PRO A 1 110 ? 17.916 10.140 -14.284 1.00 84.25 110 PRO A O 1
ATOM 855 N N . GLU A 1 111 ? 19.822 10.748 -13.252 1.00 81.25 111 GLU A N 1
ATOM 856 C CA . GLU A 1 111 ? 20.554 11.146 -14.473 1.00 81.25 111 GLU A CA 1
ATOM 857 C C . GLU A 1 111 ? 20.756 9.990 -15.465 1.00 81.25 111 GLU A C 1
ATOM 859 O O . GLU A 1 111 ? 20.926 10.214 -16.662 1.00 81.25 111 GLU A O 1
ATOM 864 N N . ASP A 1 112 ? 20.729 8.753 -14.972 1.00 83.25 112 ASP A N 1
ATOM 865 C CA . ASP A 1 112 ? 20.850 7.527 -15.755 1.00 83.25 112 ASP A CA 1
ATOM 866 C C . ASP A 1 112 ? 19.539 7.104 -16.435 1.00 83.25 112 ASP A C 1
ATOM 868 O O . ASP A 1 112 ? 19.561 6.218 -17.287 1.00 83.25 112 ASP A O 1
ATOM 872 N N . LEU A 1 113 ? 18.408 7.742 -16.111 1.00 83.88 113 LEU A N 1
ATOM 873 C CA . LEU A 1 113 ? 17.105 7.387 -16.663 1.00 83.88 113 LEU A CA 1
ATOM 874 C C . LEU A 1 113 ? 16.867 8.061 -18.020 1.00 83.88 113 LEU A C 1
ATOM 876 O O . LEU A 1 113 ? 16.612 9.264 -18.117 1.00 83.88 113 LEU A O 1
ATOM 880 N N . SER A 1 114 ? 16.890 7.270 -19.091 1.00 84.31 114 SER A N 1
ATOM 881 C CA . SER A 1 114 ? 16.632 7.761 -20.444 1.00 84.31 114 SER A CA 1
ATOM 882 C C . SER A 1 114 ? 15.136 7.929 -20.743 1.00 84.31 114 SER A C 1
ATOM 884 O O . SER A 1 114 ? 14.261 7.266 -20.182 1.00 84.31 114 SER A O 1
ATOM 886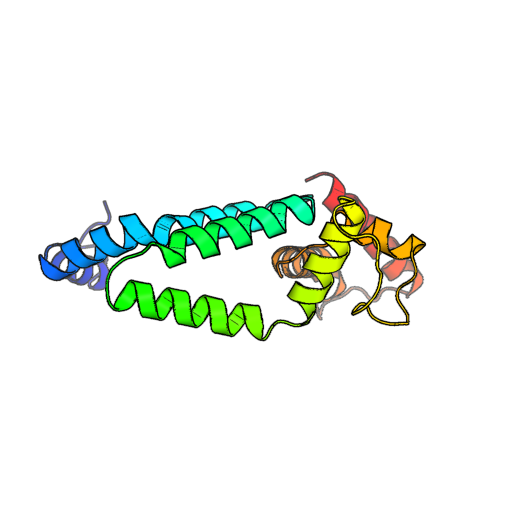 N N . THR A 1 115 ? 14.819 8.782 -21.719 1.00 80.69 115 THR A N 1
ATOM 887 C CA . THR A 1 115 ? 13.443 9.013 -22.196 1.00 80.69 115 THR A CA 1
ATOM 888 C C . THR A 1 115 ? 12.764 7.747 -22.715 1.00 80.69 115 THR A C 1
ATOM 890 O O . THR A 1 115 ? 11.563 7.568 -22.517 1.00 80.69 115 THR A O 1
ATOM 893 N N . ASN A 1 116 ? 13.522 6.861 -23.362 1.00 84.81 116 ASN A N 1
ATOM 894 C CA . ASN A 1 116 ? 13.004 5.598 -23.886 1.00 84.81 116 ASN A CA 1
ATOM 895 C C . ASN A 1 116 ? 12.622 4.632 -22.757 1.00 84.81 116 ASN A C 1
ATOM 897 O O . ASN A 1 116 ? 11.671 3.865 -22.904 1.00 84.81 116 ASN A O 1
ATOM 901 N N . GLU A 1 117 ? 13.316 4.693 -21.620 1.00 86.25 117 GLU A N 1
ATOM 902 C CA . GLU A 1 117 ? 13.038 3.830 -20.472 1.00 86.25 117 GLU A CA 1
ATOM 903 C C . GLU A 1 117 ? 11.757 4.221 -19.737 1.00 86.25 117 GLU A C 1
ATOM 905 O O . GLU A 1 117 ? 11.063 3.349 -19.214 1.00 86.25 117 GLU A O 1
ATOM 910 N N . LEU A 1 118 ? 11.370 5.501 -19.767 1.00 87.12 118 LEU A N 1
ATOM 911 C CA . LEU A 1 118 ? 10.133 5.984 -19.139 1.00 87.12 118 LEU A CA 1
ATOM 912 C C . LEU A 1 118 ? 8.887 5.252 -19.644 1.00 87.12 118 LEU A C 1
ATOM 914 O O . LEU A 1 118 ? 7.941 5.047 -18.886 1.00 87.12 118 LEU A O 1
ATOM 918 N N . ILE A 1 119 ? 8.891 4.810 -20.904 1.00 88.62 119 ILE A N 1
ATOM 919 C CA . ILE A 1 119 ? 7.772 4.072 -21.502 1.00 88.62 119 ILE A CA 1
ATOM 920 C C . ILE A 1 119 ? 7.508 2.768 -20.731 1.00 88.62 119 ILE A C 1
ATOM 922 O O . ILE A 1 119 ? 6.349 2.385 -20.549 1.00 88.62 119 ILE A O 1
ATOM 926 N N . PHE A 1 120 ? 8.554 2.119 -20.207 1.00 89.50 120 PHE A N 1
ATOM 927 C CA . PHE A 1 120 ? 8.426 0.880 -19.434 1.00 89.50 120 PHE A CA 1
ATOM 928 C C . PHE A 1 120 ? 7.786 1.092 -18.056 1.00 89.50 120 PHE A C 1
ATOM 930 O O . PHE A 1 120 ? 7.238 0.150 -17.487 1.00 89.50 120 PHE A O 1
ATOM 937 N N . TYR A 1 121 ? 7.753 2.327 -17.548 1.00 91.75 121 TYR A N 1
ATOM 938 C CA . TYR A 1 121 ? 7.113 2.645 -16.271 1.00 91.75 121 TYR A CA 1
ATOM 939 C C . TYR A 1 121 ? 5.590 2.772 -16.355 1.00 91.75 121 TYR A C 1
ATOM 941 O O . TYR A 1 121 ? 4.935 2.898 -15.321 1.00 91.75 121 TYR A O 1
ATOM 949 N N . LYS A 1 122 ? 4.989 2.690 -17.552 1.00 91.75 122 LYS A N 1
ATOM 950 C CA . LYS A 1 122 ? 3.528 2.773 -17.729 1.00 91.75 122 LYS A CA 1
ATOM 951 C C . LYS A 1 122 ? 2.759 1.788 -16.838 1.00 91.75 122 LYS A C 1
ATOM 953 O O . LYS A 1 122 ? 1.671 2.119 -16.372 1.00 91.75 122 LYS A O 1
ATOM 958 N N . TYR A 1 123 ? 3.337 0.616 -16.587 1.00 90.31 123 TYR A N 1
ATOM 959 C CA . TYR A 1 123 ? 2.782 -0.438 -15.733 1.00 90.31 123 TYR A CA 1
ATOM 960 C C . TYR A 1 123 ? 3.713 -0.775 -14.560 1.00 90.31 123 TYR A C 1
ATOM 962 O O . TYR A 1 123 ? 3.717 -1.905 -14.079 1.00 90.31 123 TYR A O 1
ATOM 970 N N . ALA A 1 124 ? 4.543 0.179 -14.119 1.00 90.56 124 ALA A N 1
ATOM 971 C CA . ALA A 1 124 ? 5.432 -0.044 -12.985 1.00 90.56 124 ALA A CA 1
ATOM 972 C C . ALA A 1 124 ? 4.613 -0.351 -11.718 1.00 90.56 124 ALA A C 1
ATOM 974 O O . ALA A 1 124 ? 3.765 0.463 -11.335 1.00 90.56 124 ALA A O 1
ATOM 975 N N . PRO A 1 125 ? 4.864 -1.486 -11.044 1.00 87.94 125 PRO A N 1
ATOM 976 C CA . PRO A 1 125 ? 4.164 -1.819 -9.816 1.00 87.94 125 PRO A CA 1
ATOM 977 C C . PRO A 1 125 ? 4.635 -0.910 -8.676 1.00 87.94 125 PRO A C 1
ATOM 979 O O . PRO A 1 125 ? 5.832 -0.690 -8.488 1.00 87.94 125 PRO A O 1
ATOM 982 N N . ILE A 1 126 ? 3.688 -0.406 -7.882 1.00 90.50 126 ILE A N 1
ATOM 983 C CA . ILE A 1 126 ? 3.975 0.411 -6.687 1.00 90.50 126 ILE A CA 1
ATOM 984 C C . ILE A 1 126 ? 3.818 -0.371 -5.376 1.00 90.50 126 ILE A C 1
ATOM 986 O O . ILE A 1 126 ? 4.000 0.184 -4.292 1.00 90.50 126 ILE A O 1
ATOM 990 N N . THR A 1 127 ? 3.462 -1.656 -5.464 1.00 88.25 127 THR A N 1
ATOM 991 C CA . THR A 1 127 ? 3.314 -2.563 -4.320 1.00 88.25 127 THR A CA 1
ATOM 992 C C . THR A 1 127 ? 4.277 -3.744 -4.427 1.00 88.25 127 THR A C 1
ATOM 994 O O . THR A 1 127 ? 4.733 -4.105 -5.509 1.00 88.25 127 THR A O 1
ATOM 997 N N . SER A 1 128 ? 4.583 -4.382 -3.295 1.00 84.12 128 SER A N 1
ATOM 998 C CA . SER A 1 128 ? 5.425 -5.587 -3.248 1.00 84.12 128 SER A CA 1
ATOM 999 C C . SER A 1 128 ? 4.699 -6.860 -3.691 1.00 84.12 128 SER A C 1
ATOM 1001 O O . SER A 1 128 ? 5.300 -7.930 -3.721 1.00 84.12 128 SER A O 1
ATOM 1003 N N . VAL A 1 129 ? 3.412 -6.771 -4.034 1.00 84.44 129 VAL A N 1
ATOM 1004 C CA . VAL A 1 129 ? 2.570 -7.941 -4.305 1.00 84.44 129 VAL A CA 1
ATOM 1005 C C . VAL A 1 129 ? 3.076 -8.686 -5.541 1.00 84.44 129 VAL A C 1
ATOM 1007 O O . VAL A 1 129 ? 3.147 -9.914 -5.543 1.00 84.44 129 VAL A O 1
ATOM 1010 N N . ASP A 1 130 ? 3.501 -7.962 -6.575 1.00 77.88 130 ASP A N 1
ATOM 1011 C CA . ASP A 1 130 ? 4.054 -8.574 -7.787 1.00 77.88 130 ASP A CA 1
ATOM 1012 C C . ASP A 1 130 ? 5.420 -9.223 -7.544 1.00 77.88 130 ASP A C 1
ATOM 1014 O O . ASP A 1 130 ? 5.732 -10.259 -8.136 1.00 77.88 130 ASP A O 1
ATOM 1018 N N . VAL A 1 131 ? 6.200 -8.686 -6.601 1.00 79.12 131 VAL A N 1
ATOM 1019 C CA . VAL A 1 131 ? 7.447 -9.305 -6.139 1.00 79.12 131 VAL A CA 1
ATOM 1020 C C . VAL A 1 131 ? 7.143 -10.629 -5.433 1.00 79.12 131 VAL A C 1
ATOM 1022 O O . VAL A 1 131 ? 7.722 -11.656 -5.782 1.00 79.12 131 VAL A O 1
ATOM 1025 N N . GLU A 1 132 ? 6.189 -10.648 -4.500 1.00 80.94 132 GLU A N 1
ATOM 1026 C CA . GLU A 1 132 ? 5.778 -11.863 -3.779 1.00 80.94 132 GLU A CA 1
ATOM 1027 C C . GLU A 1 132 ? 5.231 -12.947 -4.715 1.00 80.94 132 GLU A C 1
ATOM 1029 O O . GLU A 1 132 ? 5.612 -14.118 -4.609 1.00 80.94 132 GLU A O 1
ATOM 1034 N N . ARG A 1 133 ? 4.391 -12.565 -5.685 1.00 80.38 133 ARG A N 1
ATOM 1035 C CA . ARG A 1 133 ? 3.904 -13.479 -6.729 1.00 80.38 133 ARG A CA 1
ATOM 1036 C C . ARG A 1 133 ? 5.048 -14.052 -7.547 1.00 80.38 133 ARG A C 1
ATOM 1038 O O . ARG A 1 133 ? 5.089 -15.262 -7.752 1.00 80.38 133 ARG A O 1
ATOM 1045 N N . SER A 1 134 ? 5.990 -13.209 -7.960 1.00 76.50 134 SER A N 1
ATOM 1046 C CA . SER A 1 134 ? 7.167 -13.636 -8.718 1.00 76.50 134 SER A CA 1
ATOM 1047 C C . SER A 1 134 ? 7.999 -14.646 -7.924 1.00 76.50 134 SER A C 1
ATOM 1049 O O . SER A 1 134 ? 8.321 -15.715 -8.434 1.00 76.50 134 SER A O 1
ATOM 1051 N N . PHE A 1 135 ? 8.272 -14.383 -6.642 1.00 78.00 135 PHE A N 1
ATOM 1052 C CA . PHE A 1 135 ? 8.959 -15.344 -5.771 1.00 78.00 135 PHE A CA 1
ATOM 1053 C C . PHE A 1 135 ? 8.196 -16.661 -5.620 1.00 78.00 135 PHE A C 1
ATOM 1055 O O . PHE A 1 135 ? 8.821 -17.721 -5.590 1.00 78.00 135 PHE A O 1
ATOM 1062 N N . SER A 1 136 ? 6.864 -16.615 -5.549 1.00 79.25 136 SER A N 1
ATOM 1063 C CA . SER A 1 136 ? 6.031 -17.820 -5.520 1.00 79.25 136 SER A CA 1
ATOM 1064 C C . SER A 1 136 ? 6.159 -18.632 -6.813 1.00 79.25 136 SER A C 1
ATOM 1066 O O . SER A 1 136 ? 6.414 -19.836 -6.759 1.00 79.25 136 SER A O 1
ATOM 1068 N N . VAL A 1 137 ? 6.083 -17.972 -7.973 1.00 76.94 137 VAL A N 1
ATOM 1069 C CA . VAL A 1 137 ? 6.267 -18.597 -9.293 1.00 76.94 137 VAL A CA 1
ATOM 1070 C C . VAL A 1 137 ? 7.655 -19.239 -9.401 1.00 76.94 137 VAL A C 1
ATOM 1072 O O . VAL A 1 137 ? 7.789 -20.394 -9.811 1.00 76.94 137 VAL A O 1
ATOM 1075 N N . TYR A 1 138 ? 8.693 -18.538 -8.944 1.00 75.62 138 TYR A N 1
ATOM 1076 C CA . TYR A 1 138 ? 10.074 -19.019 -8.989 1.00 75.62 138 TYR A CA 1
ATOM 1077 C C . TYR A 1 138 ? 10.437 -19.957 -7.834 1.00 75.62 138 TYR A C 1
ATOM 1079 O O . TYR A 1 138 ? 11.560 -20.459 -7.788 1.00 75.62 138 TYR A O 1
ATOM 1087 N N . LYS A 1 139 ? 9.522 -20.250 -6.902 1.00 76.88 139 LYS A N 1
ATOM 1088 C CA . LYS A 1 139 ? 9.812 -21.056 -5.704 1.00 76.88 139 LYS A CA 1
ATOM 1089 C C . LYS A 1 139 ? 10.401 -22.420 -6.056 1.00 76.88 139 LYS A C 1
ATOM 1091 O O . LYS A 1 139 ? 11.353 -22.868 -5.419 1.00 76.88 139 LYS A O 1
ATOM 1096 N N . ASN A 1 140 ? 9.897 -23.043 -7.120 1.00 71.62 140 ASN A N 1
ATOM 1097 C CA . ASN A 1 140 ? 10.409 -24.324 -7.606 1.00 71.62 140 ASN A CA 1
ATOM 1098 C C . ASN A 1 140 ? 11.841 -24.209 -8.160 1.00 71.62 140 ASN A C 1
ATOM 1100 O O . ASN A 1 140 ? 12.637 -25.127 -7.976 1.00 71.62 140 ASN A O 1
ATOM 1104 N N . LEU A 1 141 ? 12.199 -23.068 -8.764 1.00 74.50 141 LEU A N 1
ATOM 1105 C CA . LEU A 1 141 ? 13.561 -22.780 -9.224 1.00 74.50 141 LEU A CA 1
ATOM 1106 C C . LEU A 1 141 ? 14.512 -22.382 -8.094 1.00 74.50 141 LEU A C 1
ATOM 1108 O O . LEU A 1 141 ? 15.711 -22.610 -8.228 1.00 74.50 141 LEU A O 1
ATOM 1112 N N . LEU A 1 142 ? 14.017 -21.774 -7.014 1.00 73.25 142 LEU A N 1
ATOM 1113 C CA . LEU A 1 142 ? 14.838 -21.208 -5.936 1.00 73.25 142 LEU A CA 1
ATOM 1114 C C . LEU A 1 142 ? 14.970 -22.116 -4.701 1.00 73.25 142 LEU A C 1
ATOM 1116 O O . LEU A 1 142 ? 15.860 -21.889 -3.884 1.00 73.25 142 LEU A O 1
ATOM 1120 N N . SER A 1 143 ? 14.133 -23.149 -4.563 1.00 73.19 143 SER A N 1
ATOM 1121 C CA . SER A 1 143 ? 14.162 -24.082 -3.423 1.00 73.19 143 SER A CA 1
ATOM 1122 C C . SER A 1 143 ? 15.502 -24.827 -3.271 1.00 73.19 143 SER A C 1
ATOM 1124 O O . SER A 1 143 ? 16.277 -24.932 -4.216 1.00 73.19 143 SER A O 1
ATOM 1126 N N .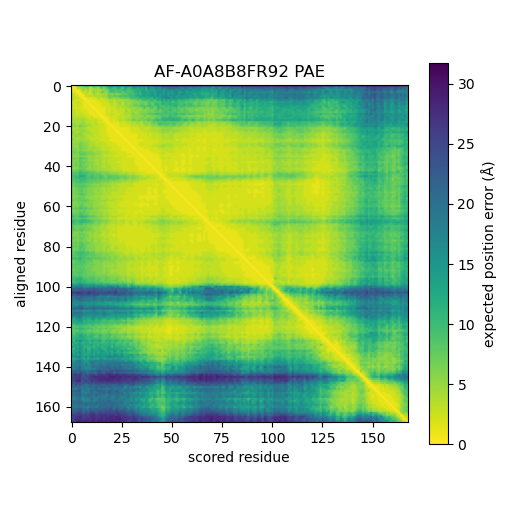 HIS A 1 144 ? 15.812 -25.356 -2.082 1.00 64.56 144 HIS A N 1
ATOM 1127 C CA . HIS A 1 144 ? 17.069 -26.089 -1.845 1.00 64.56 144 HIS A CA 1
ATOM 1128 C C . HIS A 1 144 ? 17.110 -27.485 -2.501 1.00 64.56 144 HIS A C 1
ATOM 1130 O O . HIS A 1 144 ? 18.184 -27.941 -2.882 1.00 64.56 144 HIS A O 1
ATOM 1136 N N . ASN A 1 145 ? 15.959 -28.133 -2.711 1.00 65.56 145 ASN A N 1
ATOM 1137 C CA . ASN A 1 145 ? 15.856 -29.499 -3.252 1.00 65.56 145 ASN A CA 1
ATOM 1138 C C . ASN A 1 145 ? 15.744 -29.532 -4.789 1.00 65.56 145 ASN A C 1
ATOM 1140 O O . ASN A 1 145 ? 14.888 -30.219 -5.349 1.00 65.56 145 ASN A O 1
ATOM 1144 N N . ARG A 1 146 ? 16.574 -28.760 -5.497 1.00 67.88 146 ARG A N 1
ATOM 1145 C CA . ARG A 1 146 ? 16.503 -28.686 -6.968 1.00 67.88 146 ARG A CA 1
ATOM 1146 C C . ARG A 1 146 ? 17.065 -29.954 -7.605 1.00 67.88 146 ARG A C 1
ATOM 1148 O O . ARG A 1 146 ? 18.059 -30.507 -7.140 1.00 67.88 146 ARG A O 1
ATOM 1155 N N . ARG A 1 147 ? 16.524 -30.326 -8.770 1.00 62.88 147 ARG A N 1
ATOM 1156 C CA . ARG A 1 147 ? 17.335 -31.005 -9.793 1.00 62.88 147 ARG A CA 1
ATOM 1157 C C . ARG A 1 147 ? 18.418 -30.018 -10.237 1.00 62.88 147 ARG A C 1
ATOM 1159 O O . ARG A 1 147 ? 18.108 -28.846 -10.448 1.00 62.88 147 ARG A O 1
ATOM 1166 N N . SER A 1 148 ? 19.675 -30.446 -10.348 1.00 69.94 148 SER A N 1
ATOM 1167 C CA . SER A 1 148 ? 20.739 -29.553 -10.813 1.00 69.94 148 SER A CA 1
ATOM 1168 C C . SER A 1 148 ? 20.443 -29.121 -12.253 1.00 69.94 148 SER A C 1
ATOM 1170 O O . SER A 1 148 ? 20.400 -29.928 -13.181 1.00 69.94 148 SER A O 1
ATOM 1172 N N . PHE A 1 149 ? 20.173 -27.832 -12.443 1.00 72.19 149 PHE A N 1
ATOM 1173 C CA . PHE A 1 149 ? 19.994 -27.259 -13.769 1.00 72.19 149 PHE A CA 1
ATOM 1174 C C . PHE A 1 149 ? 21.319 -26.674 -14.252 1.00 72.19 149 PHE A C 1
ATOM 1176 O O . PHE A 1 149 ? 22.015 -25.986 -13.506 1.00 72.19 149 PHE A O 1
ATOM 1183 N N . LYS A 1 150 ? 21.641 -26.899 -15.529 1.00 83.00 150 LYS A N 1
ATOM 1184 C CA . LYS A 1 150 ? 22.618 -26.065 -16.236 1.00 83.00 150 LYS A CA 1
ATOM 1185 C C . LYS A 1 150 ? 22.064 -24.641 -16.358 1.00 83.00 150 LYS A C 1
ATOM 1187 O O . LYS A 1 150 ? 20.847 -24.466 -16.428 1.00 83.00 150 LYS A O 1
ATOM 1192 N N . LEU A 1 151 ? 22.940 -23.639 -16.436 1.00 80.56 151 LEU A N 1
ATOM 1193 C CA . LEU A 1 151 ? 22.557 -22.223 -16.551 1.00 80.56 151 LEU A CA 1
ATOM 1194 C C . LEU A 1 151 ? 21.570 -21.967 -17.709 1.00 80.56 151 LEU A C 1
ATOM 1196 O O . LEU A 1 151 ? 20.585 -21.250 -17.547 1.00 80.56 151 LEU A O 1
ATOM 1200 N N . GLU A 1 152 ? 21.787 -22.624 -18.848 1.00 82.81 152 GLU A N 1
ATOM 1201 C CA . GLU A 1 152 ? 20.905 -22.581 -20.024 1.00 82.81 152 GLU A CA 1
ATOM 1202 C C . GLU A 1 152 ? 19.479 -23.061 -19.703 1.00 82.81 152 GLU A C 1
ATOM 1204 O O . GLU A 1 152 ? 18.497 -22.430 -20.095 1.00 82.81 152 GLU A O 1
ATOM 1209 N N . ASN A 1 153 ? 19.352 -24.133 -18.915 1.00 83.19 153 ASN A N 1
ATOM 1210 C CA . ASN A 1 153 ? 18.058 -24.690 -18.521 1.00 83.19 153 ASN A CA 1
ATOM 1211 C C . ASN A 1 153 ? 17.318 -23.785 -17.531 1.00 83.19 153 ASN A C 1
ATOM 1213 O O . ASN A 1 153 ? 16.093 -23.690 -17.604 1.00 83.19 153 ASN A O 1
ATOM 1217 N N . ILE A 1 154 ? 18.048 -23.094 -16.646 1.00 82.25 154 ILE A N 1
ATOM 1218 C CA . ILE A 1 154 ? 17.474 -22.083 -15.745 1.00 82.25 154 ILE A CA 1
ATOM 1219 C C . ILE A 1 154 ? 16.885 -20.936 -16.567 1.00 82.25 154 ILE A C 1
ATOM 1221 O O . ILE A 1 154 ? 15.747 -20.544 -16.325 1.00 82.25 154 ILE A O 1
ATOM 1225 N N . LYS A 1 155 ? 17.621 -20.441 -17.573 1.00 82.50 155 LYS A N 1
ATOM 1226 C CA . LYS A 1 155 ? 17.141 -19.373 -18.463 1.00 82.50 155 LYS A CA 1
ATOM 1227 C C . LYS A 1 155 ? 15.849 -19.777 -19.177 1.00 82.50 155 LYS A C 1
ATOM 1229 O O . LYS A 1 155 ? 14.898 -19.003 -19.188 1.00 82.50 155 LYS A O 1
ATOM 1234 N N . MET A 1 156 ? 15.793 -20.993 -19.724 1.00 84.00 156 MET A N 1
ATOM 1235 C CA . MET A 1 156 ? 14.586 -21.506 -20.384 1.00 84.00 156 MET A CA 1
ATOM 1236 C C . MET A 1 156 ? 13.400 -21.623 -19.420 1.00 84.00 156 MET A C 1
ATOM 1238 O O . MET A 1 156 ? 12.304 -21.173 -19.746 1.00 84.00 156 MET A O 1
ATOM 1242 N N . HIS A 1 157 ? 13.611 -22.172 -18.220 1.00 80.25 157 HIS A N 1
ATOM 1243 C CA . HIS A 1 157 ? 12.552 -22.268 -17.213 1.00 80.25 157 HIS A CA 1
ATOM 1244 C C . HIS A 1 157 ? 12.040 -20.898 -16.765 1.00 80.25 157 HIS A C 1
ATOM 1246 O O . HIS A 1 157 ? 10.835 -20.730 -16.602 1.00 80.25 157 HIS A O 1
ATOM 1252 N N . LEU A 1 158 ? 12.937 -19.927 -16.588 1.00 80.56 158 LEU A N 1
ATOM 1253 C CA . LEU A 1 158 ? 12.569 -18.574 -16.193 1.00 80.56 158 LEU A CA 1
ATOM 1254 C C . LEU A 1 158 ? 11.705 -17.911 -17.272 1.00 80.56 158 LEU A C 1
ATOM 1256 O O . LEU A 1 158 ? 10.650 -17.384 -16.947 1.00 80.56 158 LEU A O 1
ATOM 1260 N N . ILE A 1 159 ? 12.069 -18.040 -18.554 1.00 80.81 159 ILE A N 1
ATOM 1261 C CA . ILE A 1 159 ? 11.256 -17.534 -19.676 1.00 80.81 159 ILE A CA 1
ATOM 1262 C C . ILE A 1 159 ? 9.858 -18.171 -19.687 1.00 80.81 159 ILE A C 1
ATOM 1264 O O . ILE A 1 159 ? 8.863 -17.458 -19.807 1.00 80.81 159 ILE A O 1
ATOM 1268 N N . ILE A 1 160 ? 9.763 -19.498 -19.533 1.00 80.06 160 ILE A N 1
ATOM 1269 C CA . ILE A 1 160 ? 8.473 -20.209 -19.491 1.00 80.06 160 ILE A CA 1
ATOM 1270 C C . ILE A 1 160 ? 7.618 -19.705 -18.322 1.00 80.06 160 ILE A C 1
ATOM 1272 O O . ILE A 1 160 ? 6.436 -19.423 -18.500 1.00 80.06 160 ILE A O 1
ATOM 1276 N N . GLN A 1 161 ? 8.214 -19.553 -17.139 1.00 76.19 161 GLN A N 1
ATOM 1277 C CA . GLN A 1 161 ? 7.514 -19.107 -15.936 1.00 76.19 161 GLN A CA 1
ATOM 1278 C C . GLN A 1 161 ? 7.057 -17.645 -16.031 1.00 76.19 161 GLN A C 1
ATOM 1280 O O . GLN A 1 161 ? 5.895 -17.360 -15.738 1.00 76.19 161 GLN A O 1
ATOM 1285 N N . CYS A 1 162 ? 7.911 -16.741 -16.520 1.00 70.38 162 CYS A N 1
ATOM 1286 C CA . CYS A 1 162 ? 7.540 -15.350 -16.788 1.00 70.38 162 CYS A CA 1
ATOM 1287 C C . CYS A 1 162 ? 6.378 -15.260 -17.788 1.00 70.38 162 CYS A C 1
ATOM 1289 O O . CYS A 1 162 ? 5.447 -14.491 -17.571 1.00 70.38 162 CYS A O 1
ATOM 1291 N N . ASN A 1 163 ? 6.393 -16.084 -18.842 1.00 70.44 163 ASN A N 1
ATOM 1292 C CA . ASN A 1 163 ? 5.331 -16.092 -19.846 1.00 70.44 163 ASN A CA 1
ATOM 1293 C C . ASN A 1 163 ? 4.038 -16.749 -19.353 1.00 70.44 163 ASN A C 1
ATOM 1295 O O . ASN A 1 163 ? 2.962 -16.348 -19.779 1.00 70.44 163 ASN A O 1
ATOM 1299 N N . SER A 1 164 ? 4.114 -17.736 -18.458 1.00 67.56 164 SER A N 1
ATOM 1300 C CA . SER A 1 164 ? 2.924 -18.383 -17.891 1.00 67.56 164 SER A CA 1
ATOM 1301 C C . SER A 1 164 ? 2.110 -17.447 -16.990 1.00 67.56 164 SER A C 1
ATOM 1303 O O . SER A 1 164 ? 0.887 -17.506 -17.002 1.00 67.56 164 SER A O 1
ATOM 1305 N N . GLY A 1 165 ? 2.771 -16.522 -16.281 1.00 59.56 165 GLY A N 1
ATOM 1306 C CA . GLY A 1 165 ? 2.119 -15.549 -15.397 1.00 59.56 165 GLY A CA 1
ATOM 1307 C C . GLY A 1 165 ? 1.422 -14.378 -16.104 1.00 59.56 165 GLY A C 1
ATOM 1308 O O . GLY A 1 165 ? 0.786 -13.579 -15.417 1.00 59.56 165 GLY A O 1
ATOM 1309 N N . LEU A 1 166 ? 1.544 -14.275 -17.437 1.00 50.00 166 LEU A N 1
ATOM 1310 C CA . LEU A 1 166 ? 0.885 -13.261 -18.275 1.00 50.00 166 LEU A CA 1
ATOM 1311 C C . LEU A 1 166 ? -0.580 -13.602 -18.609 1.00 50.00 166 LEU A C 1
ATOM 1313 O O . LEU A 1 166 ? -1.301 -12.725 -19.078 1.00 50.00 166 LEU A O 1
ATOM 1317 N N . TRP A 1 167 ? -1.013 -14.850 -18.387 1.00 40.78 167 TRP A N 1
ATOM 1318 C CA . TRP A 1 167 ? -2.331 -15.363 -18.801 1.00 40.78 167 TRP A CA 1
ATOM 1319 C C . TRP A 1 167 ? -3.318 -15.596 -17.640 1.00 40.78 167 TRP A C 1
ATOM 1321 O O . TRP A 1 167 ? -4.414 -16.098 -17.875 1.00 40.78 167 TRP A O 1
ATOM 1331 N N . GLU A 1 168 ? -2.946 -15.219 -16.413 1.00 40.91 168 GLU A N 1
ATOM 1332 C CA . GLU A 1 168 ? -3.782 -15.248 -15.195 1.00 40.91 168 GLU A CA 1
ATOM 1333 C C . GLU A 1 168 ? -3.828 -13.870 -14.537 1.00 40.91 168 GLU A C 1
ATOM 1335 O O . GLU A 1 168 ? -4.904 -13.458 -14.060 1.00 40.91 168 GLU A O 1
#